Protein AF-A0A397ZMG5-F1 (afdb_monomer_lite)

Radius of gyration: 14.38 Å; chains: 1; bounding box: 37×25×29 Å

Foldseek 3Di:
DAEDQPPVVLCCQVVVDDPVVCNVVSVVCVVVCVVDPDDDYDYDHVVVVVVVVVVVVVVVVVVVVVVD

Organism: Brassica campestris (NCBI:txid3711)

pLDDT: mean 85.23, std 11.06, range [46.28, 95.44]

Sequence (68 aa):
MDHLDCQLLVRALSSKSSQVELYGIFRDIESLSLSFDFYSVSFIPRSLNSEADLLAKVALCNVSSSAR

InterPro domains:
  IPR002156 Ribonuclease H domain [PF13456] (5-58)

Secondary structure (DSSP, 8-state):
-EEES-HHHHHHHHHT---GGGHHHHHHHHHHHTTSS---EEE--GGGSHHHHHHHHHHHHHHHHHT-

Structure (mmCIF, N/CA/C/O backbone):
data_AF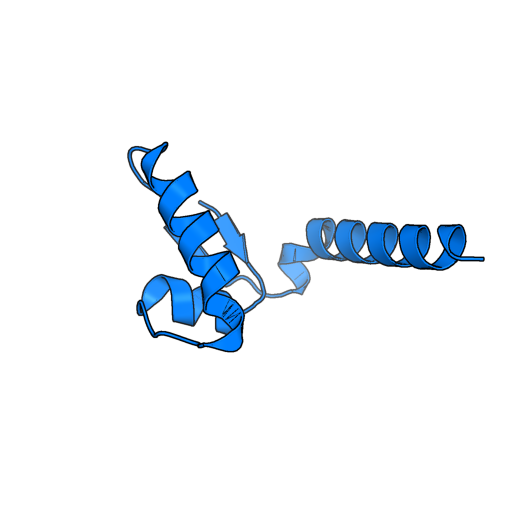-A0A397ZMG5-F1
#
_entry.id   AF-A0A397ZMG5-F1
#
loop_
_atom_site.group_PDB
_atom_site.id
_atom_site.type_symbol
_atom_site.label_atom_id
_atom_site.label_alt_id
_atom_site.label_comp_id
_atom_site.label_asym_id
_atom_site.label_entity_id
_atom_site.label_seq_id
_atom_site.pdbx_PDB_ins_code
_atom_site.Cartn_x
_atom_site.Cartn_y
_atom_site.Cartn_z
_atom_site.occupancy
_atom_site.B_iso_or_equiv
_atom_site.auth_seq_id
_atom_site.auth_comp_id
_atom_site.auth_asym_id
_atom_site.auth_atom_id
_atom_site.pdbx_PDB_model_num
ATOM 1 N N . MET A 1 1 ? -1.811 2.457 -12.128 1.00 62.22 1 MET A N 1
ATOM 2 C CA . MET A 1 1 ? -2.365 1.187 -11.623 1.00 62.22 1 MET A CA 1
ATOM 3 C C . MET A 1 1 ? -1.342 0.686 -10.637 1.00 62.22 1 MET A C 1
ATOM 5 O O . MET A 1 1 ? -0.201 0.503 -11.043 1.00 62.22 1 MET A O 1
ATOM 9 N N . ASP A 1 2 ? -1.707 0.570 -9.367 1.00 77.62 2 ASP A N 1
ATOM 10 C CA . ASP A 1 2 ? -0.727 0.250 -8.333 1.00 77.62 2 ASP A CA 1
ATOM 11 C C . ASP A 1 2 ? -0.608 -1.268 -8.192 1.00 77.62 2 ASP A C 1
ATOM 13 O O . ASP A 1 2 ? -1.609 -1.997 -8.146 1.00 77.62 2 ASP A O 1
ATOM 17 N N . HIS A 1 3 ? 0.631 -1.755 -8.176 1.00 88.31 3 HIS A N 1
ATOM 18 C CA . HIS A 1 3 ? 0.950 -3.176 -8.132 1.00 88.31 3 HIS A 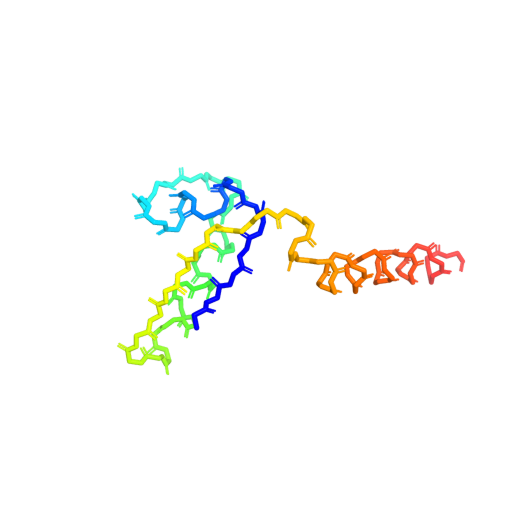CA 1
ATOM 19 C C . HIS A 1 3 ? 1.549 -3.531 -6.773 1.00 88.31 3 HIS A C 1
ATOM 21 O O . HIS A 1 3 ? 2.575 -2.985 -6.375 1.00 88.31 3 HIS A O 1
ATOM 27 N N . LEU A 1 4 ? 0.905 -4.453 -6.061 1.00 90.62 4 LEU A N 1
ATOM 28 C CA . LEU A 1 4 ? 1.320 -4.911 -4.737 1.00 90.62 4 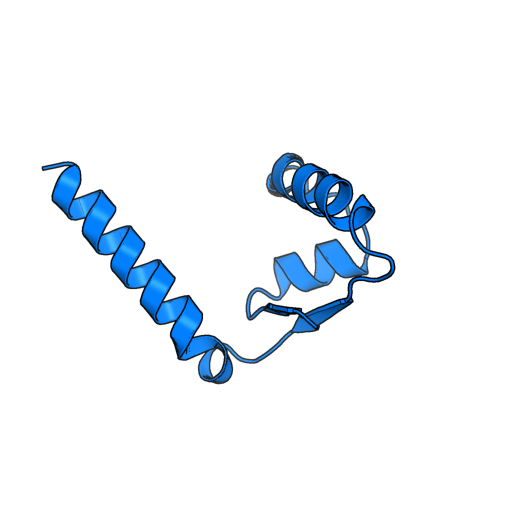LEU A CA 1
ATOM 29 C C . LEU A 1 4 ? 1.554 -6.421 -4.753 1.00 90.62 4 LEU A C 1
ATOM 31 O O . LEU A 1 4 ? 0.792 -7.173 -5.354 1.00 90.62 4 LEU A O 1
ATOM 35 N N . ASP A 1 5 ? 2.546 -6.889 -4.007 1.00 93.00 5 ASP A N 1
ATOM 36 C CA . ASP A 1 5 ? 2.789 -8.318 -3.773 1.00 93.00 5 ASP A CA 1
ATOM 37 C C . ASP A 1 5 ? 2.182 -8.826 -2.450 1.00 93.00 5 ASP A C 1
ATOM 39 O O . ASP A 1 5 ? 2.213 -10.021 -2.156 1.00 93.00 5 ASP A O 1
ATOM 43 N N . CYS A 1 6 ? 1.567 -7.942 -1.654 1.00 89.88 6 CYS A N 1
ATOM 44 C CA . CYS A 1 6 ? 0.839 -8.312 -0.442 1.00 89.88 6 CYS A CA 1
ATOM 45 C C . CYS A 1 6 ? -0.611 -8.697 -0.764 1.00 89.88 6 CYS A C 1
ATOM 47 O O . CYS A 1 6 ? -1.508 -7.853 -0.836 1.00 89.88 6 CYS A O 1
ATOM 49 N N . GLN A 1 7 ? -0.862 -9.997 -0.920 1.00 88.12 7 GLN A N 1
ATOM 50 C CA . GLN A 1 7 ? -2.191 -10.505 -1.271 1.00 88.12 7 GLN A CA 1
ATOM 51 C C . GLN A 1 7 ? -3.269 -10.166 -0.225 1.00 88.12 7 GLN A C 1
ATOM 53 O O . GLN A 1 7 ? -4.423 -9.949 -0.593 1.00 88.12 7 GLN A O 1
ATOM 58 N N . LEU A 1 8 ? -2.904 -10.097 1.060 1.00 86.00 8 LEU A N 1
ATOM 59 C CA . LEU A 1 8 ? -3.822 -9.713 2.137 1.00 86.00 8 LEU A CA 1
ATOM 60 C C . LEU A 1 8 ? -4.329 -8.279 1.947 1.00 86.00 8 LEU A C 1
ATOM 62 O O . LEU A 1 8 ? -5.535 -8.044 1.965 1.00 86.00 8 LEU A O 1
ATOM 66 N N . LEU A 1 9 ? -3.407 -7.346 1.694 1.00 86.38 9 LEU A N 1
ATOM 67 C CA . LEU A 1 9 ? -3.719 -5.934 1.502 1.00 86.38 9 LEU A CA 1
ATOM 68 C C . LEU A 1 9 ? -4.548 -5.716 0.234 1.00 86.38 9 LEU A C 1
ATOM 70 O O . LEU A 1 9 ? -5.576 -5.048 0.292 1.00 86.38 9 LEU A O 1
ATOM 74 N N . VAL A 1 10 ? -4.171 -6.350 -0.883 1.00 88.94 10 VAL A N 1
ATOM 75 C CA . VAL A 1 10 ? -4.948 -6.280 -2.133 1.00 88.94 10 VAL A CA 1
ATOM 76 C C . VAL A 1 10 ? -6.375 -6.779 -1.909 1.00 88.94 10 VAL A C 1
ATOM 78 O O . VAL A 1 10 ? -7.325 -6.087 -2.259 1.00 88.94 10 VAL A O 1
ATOM 81 N N . ARG A 1 11 ? -6.556 -7.944 -1.271 1.00 86.50 11 ARG A N 1
ATOM 82 C CA . ARG A 1 11 ? -7.896 -8.487 -0.997 1.00 86.50 11 ARG A CA 1
ATOM 83 C C . ARG A 1 11 ? -8.718 -7.573 -0.107 1.00 86.50 11 ARG A C 1
ATOM 85 O O . ARG A 1 11 ? -9.900 -7.385 -0.380 1.00 86.50 11 ARG A O 1
ATOM 92 N N . ALA A 1 12 ? -8.127 -7.026 0.944 1.00 83.50 12 ALA A N 1
ATOM 93 C CA . ALA A 1 12 ? -8.858 -6.174 1.865 1.00 83.50 12 ALA A CA 1
ATOM 94 C C . ALA A 1 12 ? -9.211 -4.809 1.231 1.00 83.50 12 ALA A C 1
ATOM 96 O O . ALA A 1 12 ? -10.330 -4.339 1.429 1.00 83.50 12 ALA A O 1
ATOM 97 N N . LEU A 1 13 ? -8.360 -4.257 0.351 1.00 85.56 13 LEU A N 1
ATOM 98 C CA . LEU A 1 13 ? -8.684 -3.081 -0.477 1.00 85.56 13 LEU A CA 1
ATOM 99 C C . LEU A 1 13 ? -9.803 -3.381 -1.484 1.00 85.56 13 LEU A C 1
ATOM 101 O O . LEU A 1 13 ? -10.738 -2.596 -1.622 1.00 85.56 13 LEU A O 1
ATOM 105 N N . SER A 1 14 ? -9.755 -4.533 -2.158 1.00 83.44 14 SER A N 1
ATOM 106 C CA . SER A 1 14 ? -10.760 -4.906 -3.162 1.00 83.44 14 SER A CA 1
ATOM 107 C C . SER A 1 14 ? -12.113 -5.306 -2.565 1.00 83.44 14 SER A C 1
ATOM 109 O O . SER A 1 14 ? -13.145 -5.065 -3.181 1.00 83.44 14 SER A O 1
ATOM 111 N N . SER A 1 15 ? -12.130 -5.938 -1.390 1.00 79.19 15 SER A N 1
ATOM 112 C CA . SER A 1 15 ? -13.359 -6.450 -0.761 1.00 79.19 15 SER A CA 1
ATOM 113 C C . SER A 1 15 ? -13.974 -5.506 0.272 1.00 79.19 15 SER A C 1
ATOM 115 O O . SER A 1 15 ? -15.042 -5.813 0.799 1.00 79.19 15 SER A O 1
ATOM 117 N N . LYS A 1 16 ? -13.313 -4.378 0.587 1.00 67.12 16 LYS A N 1
ATOM 118 C CA . LYS A 1 16 ? -13.668 -3.479 1.703 1.00 67.12 16 LYS A CA 1
ATOM 119 C C . LYS A 1 16 ? -13.850 -4.223 3.038 1.00 67.12 16 LYS A C 1
ATOM 121 O O . LYS A 1 16 ? -14.592 -3.778 3.912 1.00 67.12 16 LYS A O 1
ATOM 126 N N . SER A 1 17 ? -13.201 -5.377 3.203 1.00 66.31 17 SER A N 1
ATOM 127 C CA . SER A 1 17 ? -13.309 -6.175 4.421 1.00 66.31 17 SER A CA 1
ATOM 128 C C . SER A 1 17 ? -12.515 -5.506 5.541 1.00 66.31 17 SER A C 1
ATOM 130 O O . SER A 1 17 ? -11.305 -5.314 5.404 1.00 66.31 17 SER A O 1
ATOM 132 N N . SER A 1 18 ? -13.166 -5.182 6.658 1.00 58.59 18 SER A N 1
ATOM 133 C CA . SER A 1 18 ? -12.502 -4.548 7.796 1.00 58.59 18 SER A CA 1
ATOM 134 C C . SER A 1 18 ? -11.564 -5.535 8.496 1.00 58.59 18 SER A C 1
ATOM 136 O O . SER A 1 18 ? -11.993 -6.342 9.322 1.00 58.59 18 SER A O 1
ATOM 138 N N . GLN A 1 19 ? -10.271 -5.463 8.192 1.00 70.06 19 GLN A N 1
ATOM 139 C CA . GLN A 1 19 ? -9.248 -6.035 9.059 1.00 70.06 19 GLN A CA 1
ATOM 140 C C . GLN A 1 19 ? -8.852 -4.980 10.085 1.00 70.06 19 GLN A C 1
ATOM 142 O O . GLN A 1 19 ? -8.247 -3.969 9.737 1.00 70.06 19 GLN A O 1
ATOM 147 N N . VAL A 1 20 ? -9.235 -5.205 11.345 1.00 71.62 20 VAL A N 1
ATOM 148 C CA . VAL A 1 20 ? -9.041 -4.253 12.455 1.00 71.62 20 VAL A CA 1
ATOM 149 C C . VAL A 1 20 ? -7.580 -3.807 12.568 1.00 71.62 20 VAL A C 1
ATOM 151 O O . VAL A 1 20 ? -7.313 -2.630 12.782 1.00 71.62 20 VAL A O 1
ATOM 154 N N . GLU A 1 21 ? -6.642 -4.723 12.330 1.00 76.56 21 GLU A N 1
ATOM 155 C CA . GLU A 1 21 ? -5.197 -4.476 12.407 1.00 76.56 21 GLU A CA 1
ATOM 156 C C . GLU A 1 21 ? -4.677 -3.504 11.332 1.00 76.56 21 GLU A C 1
ATOM 158 O O . GLU A 1 21 ? -3.668 -2.834 11.525 1.00 76.56 21 GLU A O 1
ATOM 163 N N . LEU A 1 22 ? -5.395 -3.378 10.213 1.00 80.44 22 LEU A N 1
ATOM 164 C CA . LEU A 1 22 ? -5.021 -2.531 9.080 1.00 80.44 22 LEU A CA 1
ATOM 165 C C . LEU A 1 22 ? -5.910 -1.287 8.950 1.00 80.44 22 LEU A C 1
ATOM 167 O O . LEU A 1 22 ? -5.737 -0.507 8.016 1.00 80.44 22 LEU A O 1
ATOM 171 N N . TYR A 1 23 ? -6.864 -1.083 9.864 1.00 83.31 23 TYR A N 1
ATOM 172 C CA . TYR A 1 23 ? -7.895 -0.048 9.748 1.00 83.31 23 TYR A CA 1
ATOM 173 C C . TYR A 1 23 ? -7.333 1.367 9.547 1.00 83.31 23 TYR A C 1
ATOM 175 O O . TYR A 1 23 ? -7.852 2.115 8.720 1.00 83.31 23 TYR A O 1
ATOM 183 N N . GLY A 1 24 ? -6.269 1.724 10.275 1.00 86.62 24 GLY A N 1
ATOM 184 C CA . GLY A 1 24 ? -5.614 3.029 10.131 1.00 86.62 24 GLY A CA 1
ATOM 185 C C . GLY A 1 24 ? -5.084 3.242 8.714 1.00 86.62 24 GLY A C 1
ATOM 186 O O . GLY A 1 24 ? -5.478 4.189 8.044 1.00 86.62 24 GLY A O 1
ATOM 187 N N . ILE A 1 25 ? -4.306 2.276 8.217 1.00 87.81 25 ILE A N 1
ATOM 188 C CA . ILE A 1 25 ? -3.750 2.290 6.858 1.00 87.81 25 ILE A CA 1
ATOM 189 C C . ILE A 1 25 ? -4.870 2.355 5.809 1.00 87.81 25 ILE A C 1
ATOM 191 O O . ILE A 1 25 ? -4.769 3.105 4.843 1.00 87.81 25 ILE A O 1
ATOM 195 N N . PHE A 1 26 ? -5.963 1.608 6.001 1.00 85.19 26 PHE A N 1
ATOM 196 C CA . PHE A 1 26 ? -7.120 1.654 5.103 1.00 85.19 26 PHE A CA 1
ATOM 197 C C . PHE A 1 26 ? -7.744 3.039 5.013 1.00 85.19 26 PHE A C 1
ATOM 199 O O . PHE A 1 26 ? -8.025 3.509 3.913 1.00 85.19 26 PHE A O 1
ATOM 206 N N . ARG A 1 27 ? -7.959 3.683 6.160 1.00 87.00 27 ARG A N 1
ATOM 207 C CA . ARG A 1 27 ? -8.549 5.018 6.222 1.00 87.00 27 ARG A CA 1
ATOM 208 C C . ARG A 1 27 ? -7.634 6.058 5.580 1.00 87.00 27 ARG A C 1
ATOM 210 O O . ARG A 1 27 ? -8.131 6.938 4.883 1.00 87.00 27 ARG A O 1
ATOM 217 N N . ASP A 1 28 ? -6.324 5.929 5.765 1.00 91.44 28 ASP A N 1
ATOM 218 C CA . ASP A 1 28 ? -5.343 6.805 5.123 1.00 91.44 28 ASP A CA 1
ATOM 219 C C . ASP A 1 28 ? -5.360 6.632 3.598 1.00 91.44 28 ASP A C 1
ATOM 221 O O . ASP A 1 28 ? -5.446 7.621 2.870 1.00 91.44 28 ASP A O 1
ATOM 225 N N . ILE A 1 29 ? -5.367 5.388 3.102 1.00 89.44 29 ILE A N 1
ATOM 226 C CA . ILE A 1 29 ?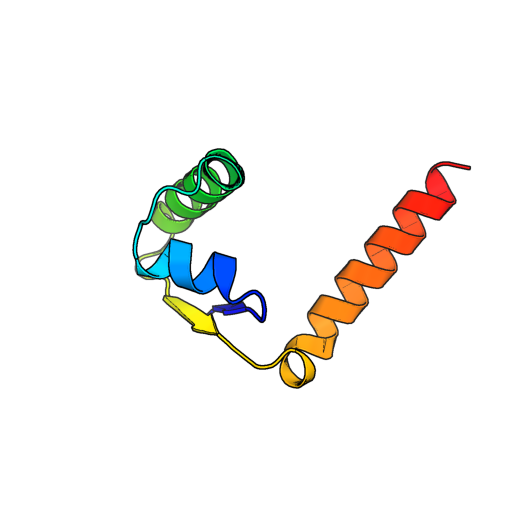 -5.474 5.094 1.664 1.00 89.44 29 ILE A CA 1
ATOM 227 C C . ILE A 1 29 ? -6.796 5.620 1.099 1.00 89.44 29 ILE A C 1
ATOM 229 O O . ILE A 1 29 ? -6.785 6.250 0.046 1.00 89.44 29 ILE A O 1
ATOM 233 N N . GLU A 1 30 ? -7.926 5.392 1.773 1.00 87.69 30 GLU A N 1
ATOM 234 C CA . GLU A 1 30 ? -9.242 5.873 1.332 1.00 87.69 30 GLU A CA 1
ATOM 235 C C . GLU A 1 30 ? -9.272 7.403 1.257 1.00 87.69 30 GLU A C 1
ATOM 237 O O . GLU A 1 30 ? -9.681 7.953 0.239 1.00 87.69 30 GLU A O 1
ATOM 242 N N . SER A 1 31 ? -8.764 8.082 2.287 1.00 91.50 31 SER A N 1
ATOM 243 C CA . SER A 1 31 ? -8.655 9.543 2.333 1.00 91.50 31 SER A CA 1
ATOM 244 C C . SER A 1 31 ? -7.791 10.088 1.192 1.00 91.50 31 SER A C 1
ATOM 246 O O . SER A 1 31 ? -8.207 10.995 0.473 1.00 91.50 31 SER A O 1
ATOM 248 N N . LEU A 1 32 ? -6.613 9.497 0.966 1.00 91.38 32 LEU A N 1
ATOM 249 C CA . LEU A 1 32 ? -5.725 9.882 -0.134 1.00 91.38 32 LEU A CA 1
ATOM 250 C C . LEU A 1 32 ? -6.361 9.606 -1.500 1.00 91.38 32 LEU A C 1
ATOM 252 O O . LEU A 1 32 ? -6.231 10.422 -2.410 1.00 91.38 32 LEU A O 1
ATOM 256 N N . SER A 1 33 ? -7.095 8.499 -1.626 1.00 89.62 33 SER A N 1
ATOM 257 C CA . SER A 1 33 ? -7.773 8.097 -2.862 1.00 89.62 33 SER A CA 1
ATOM 258 C C . SER A 1 33 ? -8.817 9.115 -3.321 1.00 89.62 33 SER A C 1
ATOM 260 O O . SER A 1 33 ? -9.036 9.234 -4.520 1.00 89.62 33 SER A O 1
ATOM 262 N N . LEU A 1 34 ? -9.410 9.895 -2.407 1.00 90.31 34 LEU A N 1
ATOM 263 C CA . LEU A 1 34 ? -10.338 10.985 -2.749 1.00 90.31 34 LEU A CA 1
ATOM 264 C C . LEU A 1 34 ? -9.680 12.110 -3.562 1.00 90.31 34 LEU A C 1
ATOM 266 O O . LEU A 1 34 ? -10.384 12.905 -4.178 1.00 90.31 34 LEU A O 1
ATOM 270 N N . SER A 1 35 ? -8.346 12.184 -3.570 1.00 94.94 35 SER A N 1
ATOM 271 C CA . SER A 1 35 ? -7.593 13.141 -4.391 1.00 94.94 35 SER A CA 1
ATOM 272 C C . SER A 1 35 ? -7.459 12.704 -5.855 1.00 94.94 35 SER A C 1
ATOM 274 O O . SER A 1 35 ? -6.919 13.458 -6.663 1.00 94.94 35 SER A O 1
ATOM 276 N N . PHE A 1 36 ? -7.908 11.495 -6.202 1.00 90.62 36 PHE A N 1
ATOM 277 C CA . PHE A 1 36 ? -7.800 10.925 -7.540 1.00 90.62 36 PHE A CA 1
ATOM 278 C C . PHE A 1 36 ? -9.189 10.633 -8.110 1.00 90.62 36 PHE A C 1
ATOM 280 O O . PHE A 1 36 ? -10.056 10.109 -7.416 1.00 90.62 36 PHE A O 1
ATOM 287 N N . ASP A 1 37 ? -9.375 10.886 -9.407 1.00 93.12 37 ASP A N 1
ATOM 288 C CA . ASP A 1 37 ? -10.628 10.551 -10.103 1.00 93.12 37 ASP A CA 1
ATOM 289 C C . ASP A 1 37 ? -10.892 9.035 -10.120 1.00 93.12 37 ASP A C 1
ATOM 291 O O . ASP A 1 37 ? -12.036 8.579 -10.154 1.00 93.12 37 ASP A O 1
ATOM 295 N N . PHE A 1 38 ? -9.821 8.239 -10.109 1.00 87.81 38 PHE A N 1
ATOM 296 C CA . PHE A 1 38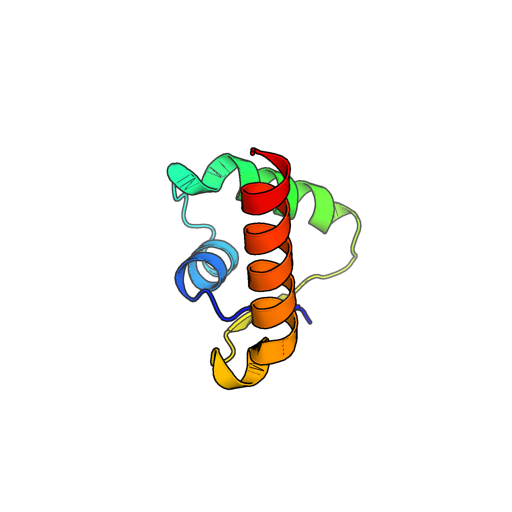 ? -9.876 6.786 -10.096 1.00 87.81 38 PHE A CA 1
ATOM 297 C C . PHE A 1 38 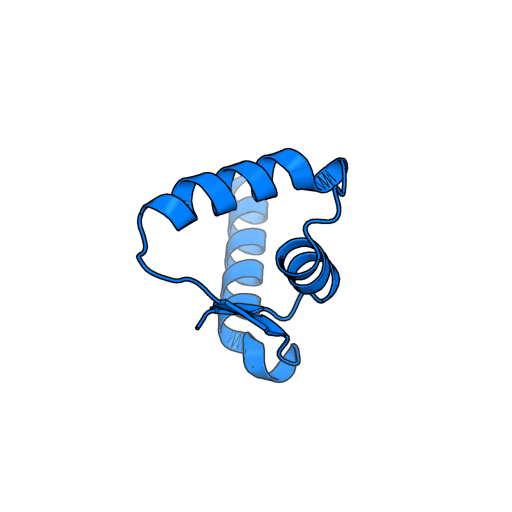? -8.583 6.201 -9.524 1.00 87.81 38 PHE A C 1
ATOM 299 O O . PHE A 1 38 ? -7.488 6.641 -9.875 1.00 87.81 38 PHE A O 1
ATOM 306 N N . TYR A 1 39 ? -8.704 5.147 -8.716 1.00 87.31 39 TYR A N 1
ATOM 307 C CA . TYR A 1 39 ? -7.572 4.329 -8.287 1.00 87.31 39 TYR A CA 1
ATOM 308 C C . TYR A 1 39 ? -7.882 2.843 -8.484 1.00 87.31 39 TYR A C 1
ATOM 310 O O . TYR A 1 39 ? -9.033 2.406 -8.442 1.00 87.31 39 TYR A O 1
ATOM 318 N N . SER A 1 40 ? -6.840 2.051 -8.726 1.00 87.69 40 SER A N 1
ATOM 319 C CA . SER A 1 40 ? -6.954 0.599 -8.868 1.00 87.69 40 SER A CA 1
ATOM 320 C C . SER A 1 40 ? -5.699 -0.080 -8.358 1.00 87.69 40 SER A C 1
ATOM 322 O O . SER A 1 40 ? -4.583 0.400 -8.571 1.00 87.69 40 SER A O 1
ATOM 324 N N . VAL A 1 41 ? -5.907 -1.221 -7.710 1.00 86.81 41 VAL A N 1
ATOM 325 C CA . VAL A 1 41 ? -4.858 -1.992 -7.051 1.00 86.81 41 VAL A CA 1
ATOM 326 C C . VAL A 1 41 ? -4.912 -3.413 -7.586 1.00 86.81 41 VAL A C 1
ATOM 328 O O . VAL A 1 41 ? -5.994 -3.984 -7.735 1.00 86.81 41 VAL A O 1
ATOM 331 N N . SER A 1 42 ? -3.755 -3.988 -7.889 1.00 91.31 42 SER A N 1
ATOM 332 C CA . SER A 1 42 ? -3.652 -5.359 -8.388 1.00 91.31 42 SER A CA 1
ATOM 333 C C . SER A 1 42 ? -2.538 -6.124 -7.699 1.00 91.31 42 SER A C 1
ATOM 335 O O . SER A 1 42 ? -1.537 -5.556 -7.265 1.00 91.31 42 SER A O 1
ATOM 337 N N . PHE A 1 43 ? -2.731 -7.437 -7.608 1.00 93.62 43 PHE A N 1
ATOM 338 C CA . PHE A 1 43 ? -1.705 -8.332 -7.108 1.00 93.62 43 PHE A CA 1
ATOM 339 C C . PHE A 1 43 ? -0.693 -8.666 -8.208 1.00 93.62 43 PHE A C 1
ATOM 341 O O . PHE A 1 43 ? -1.090 -9.034 -9.315 1.00 93.62 43 PHE A O 1
ATOM 348 N N . ILE A 1 44 ? 0.595 -8.626 -7.866 1.00 94.81 44 ILE A N 1
ATOM 349 C CA . ILE A 1 44 ? 1.688 -9.168 -8.678 1.00 94.81 44 ILE A CA 1
ATOM 350 C C . ILE A 1 44 ? 2.554 -10.135 -7.852 1.00 94.81 44 ILE A C 1
ATOM 352 O O . ILE A 1 44 ? 2.678 -9.971 -6.639 1.00 94.81 44 ILE A O 1
ATOM 356 N N . PRO A 1 45 ? 3.187 -11.147 -8.471 1.00 93.88 45 PRO A N 1
ATOM 357 C CA . PRO A 1 45 ? 4.193 -11.961 -7.795 1.00 93.88 45 PRO A CA 1
ATOM 358 C C . PRO A 1 45 ? 5.338 -11.110 -7.231 1.00 93.88 45 PRO A C 1
ATOM 360 O O . PRO A 1 45 ? 5.791 -10.170 -7.882 1.00 93.88 45 PRO A O 1
ATOM 363 N N . ARG A 1 46 ? 5.887 -11.496 -6.070 1.00 91.44 46 ARG A N 1
ATOM 364 C CA . ARG A 1 46 ? 7.023 -10.796 -5.436 1.00 91.44 46 ARG A CA 1
ATOM 365 C C . ARG A 1 46 ? 8.249 -10.672 -6.344 1.00 91.44 46 ARG A C 1
ATOM 367 O O . ARG A 1 46 ? 8.966 -9.683 -6.269 1.00 91.44 46 ARG A O 1
ATOM 374 N N . SER A 1 47 ? 8.465 -11.638 -7.238 1.00 93.62 47 SER A N 1
ATOM 375 C CA . SER A 1 47 ? 9.536 -11.582 -8.242 1.00 93.62 47 SER A CA 1
ATOM 376 C C . SER A 1 47 ? 9.401 -10.407 -9.217 1.00 93.62 47 SER A C 1
ATOM 378 O O . SER A 1 47 ? 10.399 -10.005 -9.803 1.00 93.62 47 SER A O 1
ATOM 380 N N . LEU A 1 48 ? 8.193 -9.858 -9.381 1.00 94.06 48 LEU A N 1
ATOM 381 C CA . LEU A 1 48 ? 7.913 -8.675 -10.197 1.00 94.06 48 LEU A CA 1
ATOM 382 C C . LEU A 1 48 ? 7.880 -7.374 -9.378 1.00 94.06 48 LEU A C 1
ATOM 384 O O . LEU A 1 48 ? 7.827 -6.305 -9.971 1.00 94.06 48 LEU A O 1
ATOM 388 N N . ASN A 1 49 ? 7.929 -7.448 -8.041 1.00 94.69 49 ASN A N 1
ATOM 389 C CA . ASN A 1 49 ? 7.971 -6.291 -7.135 1.00 94.69 49 ASN A CA 1
ATOM 390 C C . ASN A 1 49 ? 9.363 -6.106 -6.494 1.00 94.69 49 ASN A C 1
ATOM 392 O O . ASN A 1 49 ? 9.490 -5.630 -5.364 1.00 94.69 49 ASN A O 1
ATOM 396 N N . SER A 1 50 ? 10.418 -6.557 -7.181 1.00 94.19 50 SER A N 1
ATOM 397 C CA . SER A 1 50 ? 11.777 -6.671 -6.632 1.00 94.19 50 SER A CA 1
ATOM 398 C C . SER A 1 50 ? 12.400 -5.325 -6.259 1.00 94.19 50 SER A C 1
ATOM 400 O O . SER A 1 50 ? 13.127 -5.244 -5.272 1.00 94.19 50 SER A O 1
ATOM 402 N N . GLU A 1 51 ? 12.098 -4.267 -7.009 1.00 94.69 51 GLU A N 1
ATOM 403 C CA . GLU A 1 51 ? 12.613 -2.921 -6.748 1.00 94.69 51 GLU A CA 1
ATOM 404 C C . GLU A 1 51 ? 12.041 -2.336 -5.448 1.00 94.69 51 GLU A C 1
ATOM 406 O O . GLU A 1 51 ? 12.795 -1.893 -4.580 1.00 94.69 51 GLU A O 1
ATOM 411 N N . ALA A 1 52 ? 10.721 -2.422 -5.254 1.00 93.75 52 ALA A N 1
ATOM 412 C CA . ALA A 1 52 ? 10.076 -1.981 -4.019 1.00 93.75 52 ALA A CA 1
ATOM 413 C C . ALA A 1 52 ? 10.505 -2.832 -2.807 1.00 93.75 52 ALA A C 1
ATOM 415 O O . ALA A 1 52 ? 10.753 -2.292 -1.728 1.00 93.75 52 ALA A O 1
ATOM 416 N N . ASP A 1 53 ? 10.650 -4.151 -2.984 1.00 93.75 53 ASP A N 1
ATOM 417 C CA . ASP A 1 53 ? 11.173 -5.061 -1.954 1.00 93.75 53 ASP A CA 1
ATOM 418 C C . ASP A 1 53 ? 12.606 -4.694 -1.538 1.00 93.75 53 ASP A C 1
ATOM 420 O O . ASP A 1 53 ? 12.915 -4.659 -0.344 1.00 93.75 53 ASP A O 1
ATOM 424 N N . LEU A 1 54 ? 13.475 -4.374 -2.502 1.00 95.06 54 LEU A N 1
ATOM 425 C CA . LEU A 1 54 ? 14.837 -3.926 -2.229 1.00 95.06 54 LEU A CA 1
ATOM 426 C C . LEU A 1 54 ? 14.843 -2.610 -1.444 1.00 95.06 54 LEU A C 1
ATOM 428 O O . LEU A 1 54 ? 15.540 -2.517 -0.434 1.00 95.06 54 LEU A O 1
ATOM 432 N N . LEU A 1 55 ? 14.050 -1.618 -1.859 1.00 95.38 55 LEU A N 1
ATOM 433 C CA . LEU A 1 55 ? 13.945 -0.333 -1.161 1.00 95.38 55 LEU A CA 1
ATOM 434 C C . LEU A 1 55 ? 13.466 -0.510 0.285 1.00 95.38 55 LEU A C 1
ATOM 436 O O . LEU A 1 55 ? 14.063 0.056 1.203 1.00 95.38 55 LEU A O 1
ATOM 440 N N . ALA A 1 56 ? 12.449 -1.346 0.508 1.00 93.06 56 ALA A N 1
ATOM 441 C CA . ALA A 1 56 ? 11.952 -1.653 1.846 1.00 93.06 56 ALA A CA 1
ATOM 442 C C . ALA A 1 56 ? 13.027 -2.323 2.722 1.00 93.06 56 ALA A C 1
ATOM 444 O O . ALA A 1 56 ? 13.199 -1.956 3.886 1.00 93.06 56 ALA A O 1
ATOM 445 N N . LYS A 1 57 ? 13.797 -3.267 2.162 1.00 93.44 57 LYS A N 1
ATOM 446 C CA . LYS A 1 57 ? 14.916 -3.924 2.859 1.00 93.44 57 LYS A CA 1
ATOM 447 C C . LYS A 1 57 ? 16.028 -2.944 3.218 1.00 93.44 57 LYS A C 1
ATOM 449 O O . LYS A 1 57 ? 16.502 -2.963 4.350 1.00 93.44 57 LYS A O 1
ATOM 454 N N . VAL A 1 58 ? 16.422 -2.074 2.288 1.00 95.44 58 VAL A N 1
ATOM 455 C CA . VAL A 1 58 ? 17.446 -1.046 2.531 1.00 95.44 58 VAL A CA 1
ATOM 456 C C . VAL A 1 58 ? 16.993 -0.088 3.631 1.00 95.44 58 VAL A C 1
ATOM 458 O O . VAL A 1 58 ? 17.755 0.176 4.559 1.00 95.44 58 VAL A O 1
ATOM 461 N N . ALA A 1 59 ? 15.744 0.383 3.584 1.00 95.06 59 ALA A N 1
ATOM 462 C CA . ALA A 1 59 ? 15.188 1.242 4.625 1.00 95.06 59 ALA A CA 1
ATOM 463 C C . ALA A 1 59 ? 15.213 0.555 6.001 1.00 95.06 59 ALA A C 1
ATOM 465 O O . ALA A 1 59 ? 15.646 1.161 6.980 1.00 95.06 59 ALA A O 1
ATOM 466 N N . LEU A 1 60 ? 14.834 -0.725 6.073 1.00 93.69 60 LEU A N 1
ATOM 467 C CA . LEU A 1 60 ? 14.888 -1.504 7.310 1.00 93.69 60 LEU A CA 1
ATOM 468 C C . LEU A 1 60 ? 16.321 -1.636 7.849 1.00 93.69 60 LEU A C 1
ATOM 470 O O . LEU A 1 60 ? 16.544 -1.429 9.044 1.00 93.69 60 LEU A O 1
ATOM 474 N N . CYS A 1 61 ? 17.294 -1.937 6.983 1.00 92.06 61 CYS A N 1
ATOM 475 C CA . CYS A 1 61 ? 18.716 -1.988 7.335 1.00 92.06 61 CYS A CA 1
ATOM 476 C C . CYS A 1 61 ? 19.223 -0.638 7.862 1.00 92.06 61 CYS A C 1
ATOM 478 O O . CYS A 1 61 ? 19.953 -0.605 8.851 1.00 92.06 61 CYS A O 1
ATOM 480 N N . ASN A 1 62 ? 18.815 0.473 7.247 1.00 88.88 62 ASN A N 1
ATOM 481 C CA . ASN A 1 62 ? 19.219 1.820 7.655 1.00 88.88 62 ASN A CA 1
ATOM 482 C C . ASN A 1 62 ? 18.618 2.221 9.008 1.00 88.88 62 ASN A C 1
ATOM 484 O O . ASN A 1 62 ? 19.316 2.764 9.859 1.00 88.88 62 ASN A O 1
ATOM 488 N N . VAL A 1 63 ? 17.346 1.902 9.255 1.00 83.50 63 VAL A N 1
ATOM 489 C CA . VAL A 1 63 ? 16.706 2.141 10.560 1.00 83.50 63 VAL A CA 1
ATOM 490 C C . VAL A 1 63 ? 17.396 1.333 11.658 1.00 83.50 63 VAL A C 1
ATOM 492 O O . VAL A 1 63 ? 17.689 1.856 12.730 1.00 83.50 63 VAL A O 1
ATOM 495 N N . SER A 1 64 ? 17.714 0.068 11.383 1.00 71.69 64 SER A N 1
ATOM 496 C CA . SER A 1 64 ? 18.375 -0.807 12.357 1.00 71.69 64 SER A CA 1
ATOM 497 C C . SER A 1 64 ? 19.860 -0.488 12.574 1.00 71.69 64 SER A C 1
ATOM 499 O O . SER A 1 64 ? 20.397 -0.815 13.630 1.00 71.69 64 SER A O 1
ATOM 501 N N . SER A 1 65 ? 20.517 0.190 11.630 1.00 64.06 65 SER A N 1
ATOM 502 C CA . SER A 1 65 ? 21.885 0.701 11.802 1.00 64.06 65 SER A CA 1
ATOM 503 C C . SER A 1 65 ? 21.941 2.095 12.431 1.00 64.06 65 SER A C 1
ATOM 505 O O . SER A 1 65 ? 22.905 2.381 13.131 1.00 64.06 65 SER A O 1
ATOM 507 N N . SER A 1 66 ? 20.906 2.925 12.270 1.00 59.12 66 SER A N 1
ATOM 508 C CA . SER A 1 66 ? 20.791 4.230 12.939 1.00 59.12 66 SER A CA 1
ATOM 509 C C . SER A 1 66 ? 20.303 4.142 14.392 1.00 59.12 66 SER A C 1
ATOM 511 O O . SER A 1 66 ? 20.372 5.136 15.110 1.00 59.12 66 SER A O 1
ATOM 513 N N . ALA A 1 67 ? 19.788 2.985 14.820 1.00 55.84 67 ALA A N 1
ATOM 514 C CA . ALA A 1 67 ? 19.380 2.710 16.201 1.00 55.84 67 ALA A CA 1
ATOM 515 C C . ALA A 1 67 ? 20.514 2.123 17.074 1.00 55.84 67 ALA A C 1
ATOM 517 O O . ALA A 1 67 ? 20.248 1.675 18.191 1.00 55.84 67 ALA A O 1
ATOM 518 N N . ARG A 1 68 ? 21.750 2.080 16.558 1.00 46.28 68 ARG A N 1
ATOM 519 C CA . ARG A 1 68 ? 22.964 1.711 17.299 1.00 46.28 68 ARG A CA 1
ATOM 520 C C . ARG A 1 68 ? 23.749 2.939 17.729 1.00 46.28 68 ARG A C 1
ATOM 522 O O . ARG A 1 68 ? 23.811 3.895 16.929 1.00 46.28 68 ARG A O 1
#